Protein AF-A0A6P2HZZ7-F1 (afdb_monomer_lite)

InterPro domains:
  IPR011059 Metal-dependent hydrolase, composite domain superfamily [G3DSA:2.30.40.10] (6-55)

pLDDT: mean 70.48, std 12.74, range [28.67, 86.81]

Secondary structure (DSSP, 8-state):
--------SEEE-S--EEPS-SSS-EESEEEEETTEEEEEE-S-GGGG--THHHHHHHHHHHHTT-

Radius of gyration: 12.39 Å; chains: 1; bounding box: 36×20×28 Å

Seq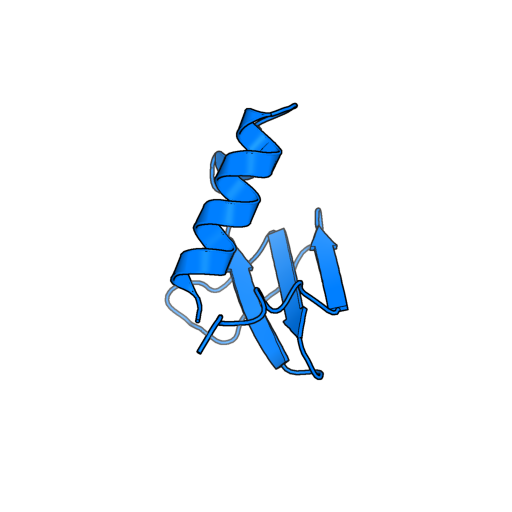uence (66 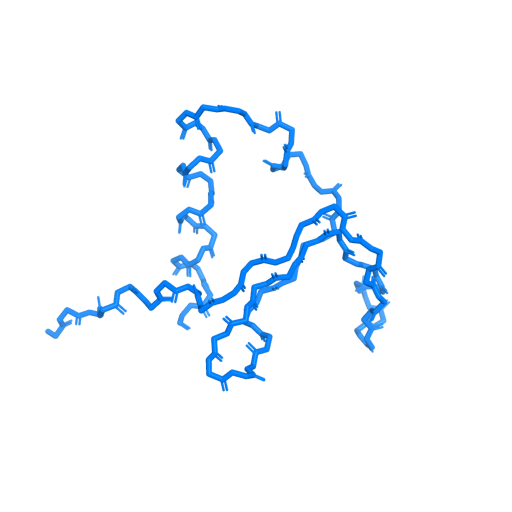aa):
MSATESQPDLILHDGRFTTLDRANPSATAVAITAGRFVAMVVANDFWNRSGAEHFMALNSFFEHLG

Organism: NCBI:txid488732

Structure (mmCIF, N/CA/C/O backbone):
data_AF-A0A6P2HZZ7-F1
#
_entry.id   AF-A0A6P2HZZ7-F1
#
loop_
_atom_site.group_PDB
_atom_site.id
_atom_site.type_symbol
_atom_site.label_atom_id
_atom_site.label_alt_id
_atom_site.label_comp_id
_atom_site.label_asym_id
_atom_site.label_entity_id
_atom_site.label_seq_id
_atom_site.pdbx_PDB_ins_code
_atom_site.Cartn_x
_atom_site.Cartn_y
_atom_site.Cartn_z
_atom_site.occupancy
_atom_site.B_iso_or_equiv
_atom_site.auth_seq_id
_atom_site.auth_comp_id
_atom_site.auth_asym_id
_atom_site.auth_atom_id
_atom_site.pdbx_PDB_model_num
ATOM 1 N N . MET A 1 1 ? -22.457 -14.833 2.535 1.00 33.09 1 MET A N 1
ATOM 2 C CA . MET A 1 1 ? -21.763 -13.698 3.172 1.00 33.09 1 MET A CA 1
ATOM 3 C C . MET A 1 1 ? -20.898 -13.097 2.084 1.00 33.09 1 MET A C 1
ATOM 5 O O . MET A 1 1 ? -19.924 -13.733 1.714 1.00 33.09 1 MET A O 1
ATOM 9 N N . SER A 1 2 ? -21.333 -12.000 1.460 1.00 28.67 2 SER A N 1
ATOM 10 C CA . SER A 1 2 ? -20.491 -11.293 0.489 1.00 28.67 2 SER A CA 1
ATOM 11 C C . SER A 1 2 ? -19.332 -10.686 1.264 1.00 28.67 2 SER A C 1
ATOM 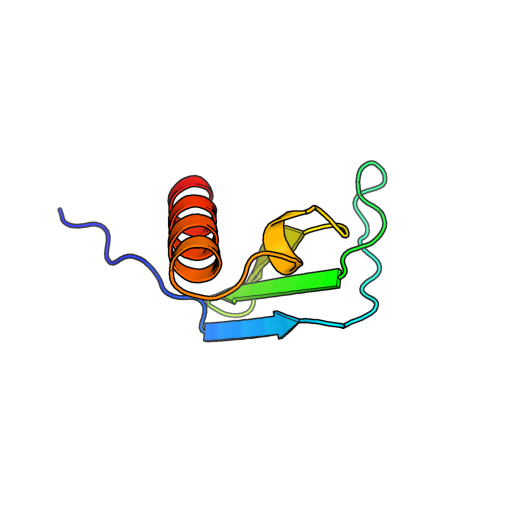13 O O . SE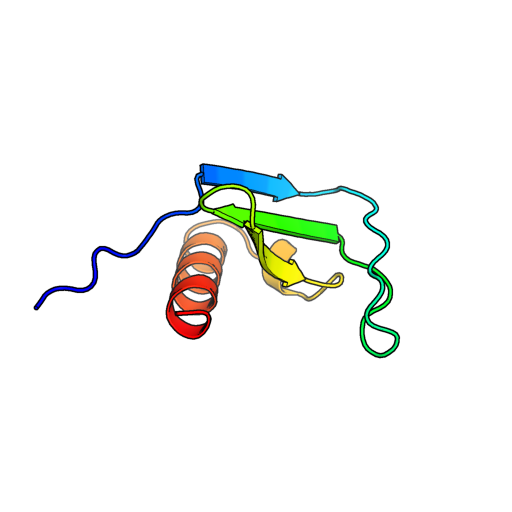R A 1 2 ? -19.580 -9.921 2.196 1.00 28.67 2 SER A O 1
ATOM 15 N N . ALA A 1 3 ? -18.099 -11.071 0.942 1.00 40.22 3 ALA A N 1
ATOM 16 C CA . ALA A 1 3 ? -16.951 -10.284 1.355 1.00 40.22 3 ALA A CA 1
ATOM 17 C C . ALA A 1 3 ? -17.148 -8.908 0.717 1.00 40.22 3 ALA A C 1
ATOM 19 O O . ALA A 1 3 ? -17.263 -8.799 -0.502 1.00 40.22 3 ALA A O 1
ATOM 20 N N . THR A 1 4 ? -17.326 -7.872 1.528 1.00 45.22 4 THR A N 1
ATOM 21 C CA . THR A 1 4 ? -17.153 -6.512 1.036 1.00 45.22 4 THR A CA 1
ATOM 22 C C . THR A 1 4 ? -15.698 -6.466 0.592 1.00 45.22 4 THR A C 1
ATOM 24 O O . THR A 1 4 ? -14.832 -6.574 1.458 1.00 45.22 4 THR A O 1
ATOM 27 N N . GLU A 1 5 ? -15.427 -6.424 -0.716 1.00 54.75 5 GLU A N 1
ATOM 28 C CA . GLU A 1 5 ? -14.084 -6.156 -1.239 1.00 54.75 5 GLU A CA 1
ATOM 29 C C . GLU A 1 5 ? -13.599 -4.898 -0.512 1.00 54.75 5 GLU A C 1
ATOM 31 O O . GLU A 1 5 ? -14.130 -3.804 -0.726 1.00 54.75 5 GLU A O 1
ATOM 36 N N . SER A 1 6 ? -12.712 -5.054 0.473 1.00 61.94 6 SER A N 1
ATOM 37 C CA . SER A 1 6 ? -12.315 -3.937 1.321 1.00 61.94 6 SER A CA 1
ATOM 38 C C . SER A 1 6 ? -11.335 -3.108 0.515 1.00 61.94 6 SER A C 1
ATOM 40 O O . SER A 1 6 ? -10.125 -3.320 0.584 1.00 61.94 6 SER A O 1
ATOM 42 N N . GLN A 1 7 ? -11.868 -2.185 -0.284 1.00 70.31 7 GLN A N 1
ATOM 43 C CA . GLN A 1 7 ? -11.064 -1.234 -1.032 1.00 70.31 7 GLN A CA 1
ATOM 44 C C . GLN A 1 7 ? -10.082 -0.551 -0.062 1.00 70.31 7 GLN A C 1
ATOM 46 O O . GLN A 1 7 ? -10.483 -0.189 1.049 1.00 70.31 7 GLN A O 1
ATOM 51 N N . PRO A 1 8 ? -8.801 -0.398 -0.434 1.00 73.88 8 PRO A N 1
ATOM 52 C CA . PRO A 1 8 ? -7.839 0.273 0.428 1.00 73.88 8 PRO A CA 1
ATOM 53 C C . PRO A 1 8 ? -8.262 1.719 0.694 1.00 73.88 8 PRO A C 1
ATOM 55 O O . PRO A 1 8 ? -8.690 2.429 -0.218 1.00 73.88 8 PRO A O 1
ATOM 58 N N . ASP A 1 9 ? -8.073 2.169 1.933 1.00 82.19 9 ASP A N 1
ATOM 59 C CA . ASP A 1 9 ? -8.350 3.549 2.343 1.00 82.19 9 ASP A CA 1
ATOM 60 C C . ASP A 1 9 ? -7.358 4.533 1.701 1.00 82.19 9 ASP A C 1
ATOM 62 O O . ASP A 1 9 ? -7.680 5.695 1.451 1.00 82.19 9 ASP A O 1
ATOM 66 N N . LEU A 1 10 ? -6.125 4.072 1.451 1.00 80.50 10 LEU A N 1
ATOM 67 C CA . LEU A 1 10 ? -5.048 4.866 0.869 1.00 80.50 10 LEU A CA 1
ATOM 68 C C . LEU A 1 10 ? -4.113 3.996 0.025 1.00 80.50 10 LEU A C 1
ATOM 70 O O . LEU A 1 10 ? -3.602 2.975 0.487 1.00 80.50 10 LEU A O 1
ATOM 74 N N . ILE A 1 11 ? -3.831 4.463 -1.191 1.00 84.56 11 ILE A N 1
ATOM 75 C CA . ILE A 1 11 ? -2.794 3.919 -2.068 1.00 84.56 11 ILE A CA 1
ATOM 76 C C . ILE A 1 11 ? -1.716 4.988 -2.235 1.00 84.56 11 ILE A C 1
ATOM 78 O O . ILE A 1 11 ? -2.006 6.105 -2.661 1.00 84.56 11 ILE A O 1
ATOM 82 N N . LEU A 1 12 ? -0.470 4.641 -1.914 1.00 84.06 12 LEU A N 1
ATOM 83 C CA . LEU A 1 12 ? 0.697 5.460 -2.232 1.00 84.06 12 LEU A CA 1
ATOM 84 C C . LEU A 1 12 ? 1.499 4.756 -3.323 1.00 84.06 12 LEU A C 1
ATOM 86 O O . LEU A 1 12 ? 1.867 3.594 -3.155 1.00 84.06 12 LEU A O 1
ATOM 90 N N . HIS A 1 13 ? 1.786 5.461 -4.412 1.00 84.31 13 HIS A N 1
ATOM 91 C CA . HIS A 1 13 ? 2.542 4.954 -5.557 1.00 84.31 13 HIS A CA 1
ATOM 92 C C . HIS A 1 13 ? 3.687 5.910 -5.922 1.00 84.31 13 HIS A C 1
ATOM 94 O O . HIS A 1 13 ? 3.744 7.033 -5.418 1.00 84.31 13 HIS A O 1
ATOM 100 N N . ASP A 1 14 ? 4.631 5.428 -6.739 1.00 80.69 14 ASP A N 1
ATOM 101 C CA . ASP A 1 14 ? 5.868 6.131 -7.132 1.00 80.69 14 ASP A CA 1
ATOM 102 C C . ASP A 1 14 ? 6.747 6.587 -5.951 1.00 80.69 14 ASP A C 1
ATOM 104 O O . ASP A 1 14 ? 7.611 7.459 -6.072 1.00 80.69 14 ASP A O 1
ATOM 108 N N . GLY A 1 15 ? 6.542 5.979 -4.782 1.00 78.94 15 GLY A N 1
ATOM 109 C CA . GLY A 1 15 ? 7.303 6.268 -3.575 1.00 78.94 15 GLY A CA 1
ATOM 110 C C . GLY A 1 15 ? 8.578 5.435 -3.481 1.00 78.94 15 GLY A C 1
ATOM 111 O O . GLY A 1 15 ? 8.752 4.429 -4.166 1.00 78.94 15 GLY A O 1
ATOM 112 N N . ARG A 1 16 ? 9.481 5.825 -2.577 1.00 86.81 16 ARG A N 1
ATOM 113 C CA . ARG A 1 16 ? 10.647 5.013 -2.203 1.00 86.81 16 ARG A CA 1
ATOM 114 C C . ARG A 1 16 ? 10.467 4.508 -0.777 1.00 86.81 16 ARG A C 1
ATOM 116 O O . ARG A 1 16 ? 10.907 5.160 0.168 1.00 86.81 16 ARG A O 1
ATOM 123 N N . PHE A 1 17 ? 9.794 3.370 -0.629 1.00 85.31 17 PHE A N 1
ATOM 124 C CA . PHE A 1 17 ? 9.528 2.754 0.669 1.00 85.31 17 PHE A CA 1
ATOM 125 C C . PHE A 1 17 ? 10.612 1.730 1.009 1.00 85.31 17 PHE A C 1
ATOM 127 O O . PHE A 1 17 ? 10.972 0.904 0.172 1.00 85.31 17 PHE A O 1
ATOM 134 N N . THR A 1 18 ? 11.103 1.764 2.247 1.00 85.00 18 THR A N 1
ATOM 135 C CA . THR A 1 18 ? 11.979 0.726 2.803 1.00 85.00 18 THR A CA 1
ATOM 136 C C . THR A 1 18 ? 11.148 -0.156 3.720 1.00 85.00 18 THR A C 1
ATOM 138 O O . THR A 1 18 ? 10.484 0.360 4.620 1.00 85.00 18 THR A O 1
ATOM 141 N N . THR A 1 19 ? 11.186 -1.468 3.514 1.00 78.69 19 THR A N 1
ATOM 142 C CA . THR A 1 19 ? 10.486 -2.421 4.382 1.00 78.69 19 THR A CA 1
ATOM 143 C C . THR A 1 19 ? 11.468 -3.044 5.379 1.00 78.69 19 THR A C 1
ATOM 145 O O . THR A 1 19 ? 12.685 -3.031 5.182 1.00 78.69 19 THR A O 1
ATOM 148 N N . LEU A 1 20 ? 10.941 -3.592 6.474 1.00 83.69 20 LEU A N 1
ATOM 149 C CA . LEU A 1 20 ? 11.721 -4.400 7.419 1.00 83.69 20 LEU A CA 1
ATOM 150 C C . LEU A 1 20 ? 11.707 -5.896 7.060 1.00 83.69 20 LEU A C 1
ATOM 152 O O . LEU A 1 20 ? 12.339 -6.697 7.752 1.00 83.69 20 LEU A O 1
ATOM 156 N N . ASP A 1 21 ? 11.017 -6.272 5.979 1.00 74.94 21 ASP A N 1
ATOM 157 C CA . ASP A 1 21 ? 11.127 -7.594 5.380 1.00 74.94 21 ASP A CA 1
ATOM 158 C C . ASP A 1 21 ? 12.445 -7.665 4.603 1.00 74.94 21 ASP A C 1
ATOM 160 O O . ASP A 1 21 ? 12.649 -7.006 3.584 1.00 74.94 2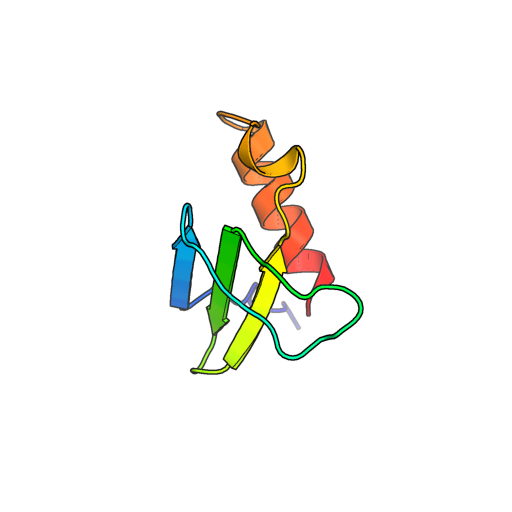1 ASP A O 1
ATOM 164 N N . ARG A 1 22 ? 13.364 -8.496 5.093 1.00 79.25 22 ARG A N 1
ATOM 165 C CA . ARG A 1 22 ? 14.685 -8.660 4.484 1.00 79.25 22 ARG A CA 1
ATOM 166 C C . ARG A 1 22 ? 14.632 -9.342 3.112 1.00 79.25 22 ARG A C 1
ATOM 168 O O . ARG A 1 22 ? 15.557 -9.139 2.331 1.00 79.25 22 ARG A O 1
ATOM 175 N N . ALA A 1 23 ? 13.598 -10.131 2.818 1.00 76.94 23 ALA A N 1
ATOM 176 C CA . ALA A 1 23 ? 13.396 -10.722 1.497 1.00 76.94 23 ALA A CA 1
ATOM 177 C C . ALA A 1 23 ? 12.886 -9.688 0.478 1.00 76.94 23 ALA A C 1
ATOM 179 O O . ALA A 1 23 ? 13.196 -9.803 -0.704 1.00 76.94 23 ALA A O 1
ATOM 180 N N . ASN A 1 24 ? 12.172 -8.653 0.939 1.00 69.56 24 ASN A N 1
ATOM 181 C CA . ASN A 1 24 ? 11.571 -7.608 0.104 1.00 69.56 24 ASN A CA 1
ATOM 182 C C . ASN A 1 24 ? 11.884 -6.201 0.650 1.00 69.56 24 ASN A C 1
ATOM 184 O O . ASN A 1 24 ? 10.971 -5.486 1.064 1.00 69.56 24 ASN A O 1
ATOM 188 N N . PRO A 1 25 ? 13.159 -5.768 0.673 1.00 81.50 25 PRO A N 1
ATOM 189 C CA . PRO A 1 25 ? 13.603 -4.602 1.447 1.00 81.50 25 PRO A CA 1
ATOM 190 C C . PRO A 1 25 ? 13.125 -3.250 0.899 1.00 81.50 25 PRO A C 1
ATOM 192 O O . PRO A 1 25 ? 13.270 -2.226 1.570 1.00 81.50 25 PRO A O 1
ATOM 195 N N . SER A 1 26 ? 12.574 -3.218 -0.312 1.00 80.94 26 SER A N 1
ATOM 196 C CA . SER A 1 26 ? 12.092 -2.006 -0.968 1.00 80.94 26 SER A CA 1
ATOM 197 C C . SER A 1 26 ? 10.705 -2.213 -1.561 1.00 80.94 26 SER A C 1
ATOM 199 O O . SER A 1 26 ? 10.379 -3.302 -2.015 1.00 80.94 26 SER A O 1
ATOM 201 N N . ALA A 1 27 ? 9.898 -1.156 -1.593 1.00 81.25 27 ALA A N 1
ATOM 202 C CA . ALA A 1 27 ? 8.629 -1.125 -2.310 1.00 81.25 27 ALA A CA 1
ATOM 203 C C . ALA A 1 27 ? 8.463 0.223 -3.023 1.00 81.25 27 ALA A C 1
ATOM 205 O O . ALA A 1 27 ? 8.925 1.259 -2.537 1.00 81.25 27 ALA A O 1
ATOM 206 N N . THR A 1 28 ? 7.811 0.205 -4.184 1.00 80.19 28 THR A N 1
ATOM 207 C CA . THR A 1 28 ? 7.467 1.414 -4.953 1.00 80.19 28 THR A CA 1
ATOM 208 C C . THR A 1 28 ? 6.020 1.840 -4.745 1.00 80.19 28 THR A C 1
ATOM 210 O O . THR A 1 28 ? 5.655 2.975 -5.047 1.00 80.19 28 THR A O 1
ATOM 213 N N . ALA A 1 29 ? 5.201 0.945 -4.191 1.00 82.81 29 ALA A N 1
ATOM 214 C CA . ALA A 1 29 ? 3.829 1.234 -3.825 1.00 82.81 29 ALA A CA 1
ATOM 215 C C . ALA A 1 29 ? 3.380 0.447 -2.593 1.00 82.81 29 ALA A C 1
ATOM 217 O O . ALA A 1 29 ? 3.836 -0.678 -2.355 1.00 82.81 29 ALA A O 1
ATOM 218 N N . VAL A 1 30 ? 2.460 1.049 -1.840 1.00 81.94 30 VAL A N 1
ATOM 219 C CA . VAL A 1 30 ? 1.843 0.468 -0.646 1.00 81.94 30 VAL A CA 1
ATOM 220 C C . VAL A 1 30 ? 0.351 0.774 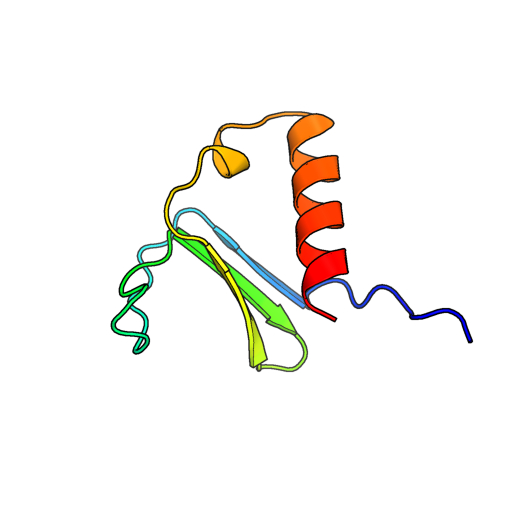-0.601 1.00 81.94 30 VAL A C 1
ATOM 222 O O . VAL A 1 30 ? -0.082 1.868 -0.970 1.00 81.94 30 VAL A O 1
ATOM 225 N N . ALA A 1 31 ? -0.424 -0.190 -0.113 1.00 84.19 31 ALA A N 1
ATOM 226 C CA . ALA A 1 31 ? -1.843 -0.022 0.165 1.00 84.19 31 ALA A CA 1
ATOM 227 C C . ALA A 1 31 ? -2.107 -0.154 1.666 1.00 84.19 31 ALA A C 1
ATOM 229 O O . ALA A 1 31 ? -1.550 -1.037 2.332 1.00 84.19 31 ALA A O 1
ATOM 230 N N . ILE A 1 32 ? -2.944 0.740 2.191 1.00 83.50 32 ILE A N 1
ATOM 231 C CA . ILE A 1 32 ? -3.250 0.842 3.615 1.00 83.50 32 ILE A CA 1
ATOM 232 C C . ILE A 1 32 ? -4.758 0.719 3.823 1.00 83.50 32 ILE A C 1
ATOM 234 O O . ILE A 1 32 ? -5.531 1.432 3.186 1.00 83.50 32 ILE A O 1
ATOM 238 N N . THR A 1 33 ? -5.141 -0.136 4.770 1.00 82.81 33 THR A N 1
ATOM 239 C CA . THR A 1 33 ? -6.528 -0.328 5.215 1.00 82.81 33 THR A CA 1
ATOM 240 C C . THR A 1 33 ? -6.560 -0.317 6.739 1.00 82.81 33 THR A C 1
ATOM 242 O O . THR A 1 33 ? -5.771 -1.012 7.383 1.00 82.81 33 THR A O 1
ATOM 245 N N . ALA A 1 34 ? -7.423 0.499 7.341 1.00 82.69 34 ALA A N 1
ATOM 246 C CA . ALA A 1 34 ? -7.548 0.680 8.789 1.00 82.69 34 ALA A CA 1
ATOM 247 C C . ALA A 1 34 ? -6.198 0.938 9.499 1.00 82.69 34 ALA A C 1
ATOM 249 O O . ALA A 1 34 ? -5.938 0.440 10.598 1.00 82.69 34 ALA A O 1
ATOM 250 N N . GLY A 1 35 ? -5.302 1.688 8.845 1.00 81.94 35 GLY A N 1
ATOM 251 C CA . GLY A 1 35 ? -3.963 2.003 9.358 1.00 81.94 35 GLY A CA 1
ATOM 252 C C . GLY A 1 35 ? -2.957 0.845 9.306 1.00 81.94 35 GLY A C 1
ATOM 253 O O . GLY A 1 35 ? -1.875 0.957 9.882 1.00 81.94 35 GLY A O 1
ATOM 254 N N . ARG A 1 36 ? -3.284 -0.262 8.628 1.00 78.62 36 ARG A N 1
ATOM 255 C CA . ARG A 1 36 ? -2.390 -1.407 8.409 1.00 78.62 36 ARG A CA 1
ATOM 256 C C . ARG A 1 36 ? -1.959 -1.483 6.952 1.00 78.62 36 ARG A C 1
ATOM 258 O O . ARG A 1 36 ? -2.778 -1.322 6.054 1.00 78.62 36 ARG A O 1
ATOM 265 N N . PHE A 1 37 ? -0.681 -1.776 6.728 1.00 77.38 37 PHE A N 1
ATOM 266 C CA . PHE A 1 37 ? -0.173 -2.121 5.404 1.00 77.38 37 PHE A CA 1
ATOM 267 C C . PHE A 1 37 ? -0.706 -3.501 5.029 1.00 77.38 37 PHE A C 1
ATOM 269 O O . PHE A 1 37 ? -0.339 -4.492 5.658 1.00 77.38 37 PHE A O 1
ATOM 276 N N . VAL A 1 38 ? -1.590 -3.547 4.038 1.00 73.12 38 VAL A N 1
ATOM 277 C CA . VAL A 1 38 ? -2.192 -4.799 3.551 1.00 73.12 38 VAL A CA 1
ATOM 278 C C . VAL A 1 38 ? -1.492 -5.310 2.299 1.00 73.12 38 VAL A C 1
ATOM 280 O O . VAL A 1 38 ? -1.567 -6.492 1.992 1.00 73.12 38 VAL A O 1
ATOM 283 N N . ALA A 1 39 ? -0.757 -4.433 1.607 1.00 69.75 39 ALA A N 1
ATOM 284 C CA . ALA A 1 39 ? -0.066 -4.773 0.379 1.00 69.75 39 ALA A CA 1
ATOM 285 C C . ALA A 1 39 ? 1.194 -3.932 0.166 1.00 69.75 39 ALA A C 1
ATOM 287 O O . ALA A 1 39 ? 1.184 -2.717 0.384 1.00 69.75 39 ALA A O 1
ATOM 288 N N . MET A 1 40 ? 2.262 -4.567 -0.314 1.00 68.25 40 MET A N 1
ATOM 289 C CA . MET A 1 40 ? 3.508 -3.909 -0.710 1.00 68.25 40 MET A CA 1
ATOM 290 C C . MET A 1 40 ? 3.997 -4.527 -2.018 1.00 68.25 40 MET A C 1
ATOM 292 O O . MET A 1 40 ? 3.977 -5.749 -2.161 1.00 68.25 40 MET A O 1
ATOM 296 N N . VAL A 1 41 ? 4.437 -3.698 -2.967 1.00 66.81 41 VAL A N 1
ATOM 297 C CA . VAL A 1 41 ? 4.939 -4.172 -4.267 1.00 66.81 41 VAL A CA 1
ATOM 298 C C . VAL A 1 41 ? 6.302 -3.550 -4.560 1.00 66.81 41 VAL A C 1
ATOM 300 O O . VAL A 1 41 ? 6.461 -2.328 -4.550 1.00 66.81 41 VAL A O 1
ATOM 303 N N . VAL A 1 42 ? 7.285 -4.405 -4.843 1.00 59.00 42 VAL A N 1
ATOM 304 C CA . VAL A 1 42 ? 8.581 -4.029 -5.434 1.00 59.00 42 VAL A CA 1
ATOM 305 C C . VAL A 1 42 ? 8.369 -3.882 -6.933 1.00 59.00 42 VAL A C 1
ATOM 307 O O . VAL A 1 42 ? 7.678 -4.736 -7.471 1.00 59.00 42 VAL A O 1
ATOM 310 N N . ALA A 1 43 ? 8.936 -2.845 -7.567 1.00 51.84 43 ALA A N 1
ATOM 311 C CA . ALA A 1 43 ? 8.934 -2.515 -9.005 1.00 51.84 43 ALA A CA 1
ATOM 312 C C . ALA A 1 43 ? 8.741 -3.704 -9.980 1.00 51.84 43 ALA A C 1
ATOM 314 O O . ALA A 1 43 ? 9.656 -4.113 -10.689 1.00 51.84 43 ALA A O 1
ATOM 315 N N . ASN A 1 44 ? 7.539 -4.264 -10.007 1.00 54.41 44 ASN A N 1
ATOM 316 C CA . ASN A 1 44 ? 7.138 -5.364 -10.858 1.00 54.41 44 ASN A CA 1
ATOM 317 C C . ASN A 1 44 ? 6.369 -4.762 -12.032 1.00 54.41 44 ASN A C 1
ATOM 319 O O . ASN A 1 44 ? 5.732 -3.714 -11.887 1.00 54.41 44 ASN A O 1
ATOM 323 N N . ASP A 1 45 ? 6.390 -5.455 -13.168 1.00 58.75 45 ASP A N 1
ATOM 324 C CA . ASP A 1 45 ? 5.778 -5.070 -14.453 1.00 58.75 45 ASP A CA 1
ATOM 325 C C . ASP A 1 45 ? 4.311 -4.591 -14.347 1.00 58.75 45 ASP A C 1
ATOM 327 O O . ASP A 1 45 ? 3.781 -3.903 -15.212 1.00 58.75 45 ASP A O 1
ATOM 331 N N . PHE A 1 46 ? 3.658 -4.923 -13.236 1.00 60.50 46 PHE A N 1
ATOM 332 C CA . PHE A 1 46 ? 2.353 -4.452 -12.794 1.00 60.50 46 PHE A CA 1
ATOM 333 C C . PHE A 1 46 ? 2.087 -2.948 -12.981 1.00 60.50 46 PHE A C 1
ATOM 335 O O . PHE A 1 46 ? 1.049 -2.598 -13.532 1.00 60.50 46 PHE A O 1
ATOM 342 N N . TRP A 1 47 ? 3.009 -2.064 -12.574 1.00 57.44 47 TRP A N 1
ATOM 343 C CA . TRP A 1 47 ? 2.810 -0.605 -12.676 1.00 57.44 47 TRP A CA 1
ATOM 344 C C . TRP A 1 47 ? 3.006 -0.057 -14.095 1.00 57.44 47 TRP A C 1
ATOM 346 O O . TRP A 1 47 ? 2.482 1.008 -14.409 1.00 57.44 47 TRP A O 1
ATOM 356 N N . ASN A 1 48 ? 3.706 -0.790 -14.969 1.00 65.44 48 ASN A N 1
ATOM 357 C CA . ASN A 1 48 ? 3.835 -0.426 -16.385 1.00 65.44 48 ASN A CA 1
ATOM 358 C C . ASN A 1 48 ? 2.554 -0.709 -17.183 1.00 65.44 48 ASN A C 1
ATOM 360 O O . ASN A 1 48 ? 2.425 -0.265 -18.327 1.00 65.44 48 ASN A O 1
ATOM 364 N N . ARG A 1 49 ? 1.597 -1.439 -16.601 1.00 66.75 49 ARG A N 1
ATOM 365 C CA . ARG A 1 49 ? 0.303 -1.693 -17.232 1.00 66.75 49 ARG A CA 1
ATOM 366 C C . ARG A 1 49 ? -0.528 -0.419 -17.199 1.00 66.75 49 ARG A C 1
ATOM 368 O O . ARG A 1 49 ? -0.540 0.322 -16.217 1.00 66.75 49 ARG A O 1
ATOM 375 N N . SER A 1 50 ? -1.251 -0.169 -18.281 1.00 71.94 50 SER A N 1
ATOM 376 C CA . SER A 1 50 ? -2.133 0.990 -18.411 1.00 71.94 50 SER A CA 1
ATOM 377 C C . SER A 1 50 ? -3.534 0.557 -18.833 1.00 71.94 50 SER A C 1
ATOM 379 O O . SER A 1 50 ? -3.747 -0.555 -19.319 1.00 71.94 50 SER A O 1
ATOM 381 N N . GLY A 1 51 ? -4.516 1.427 -18.599 1.00 73.94 51 GLY A N 1
ATOM 382 C CA . GLY A 1 51 ? -5.908 1.157 -18.948 1.00 73.94 51 GLY A CA 1
ATOM 383 C C . GLY A 1 51 ? -6.513 -0.009 -18.161 1.00 73.94 51 GLY A C 1
ATOM 384 O O . GLY A 1 51 ? -6.238 -0.192 -16.976 1.00 73.94 51 GLY A O 1
ATOM 385 N N . ALA A 1 52 ? -7.366 -0.794 -18.820 1.00 72.19 52 ALA A N 1
ATOM 386 C CA . ALA A 1 52 ? -8.116 -1.876 -18.182 1.00 72.19 52 ALA A CA 1
ATOM 387 C C . ALA A 1 52 ? -7.213 -2.962 -17.570 1.00 72.19 52 ALA A C 1
ATOM 389 O O . ALA A 1 52 ? -7.570 -3.552 -16.556 1.00 72.19 52 ALA A O 1
ATOM 390 N N . GLU A 1 53 ? -6.028 -3.200 -18.136 1.00 72.75 53 GLU A N 1
ATOM 391 C CA . GLU A 1 53 ? -5.089 -4.200 -17.617 1.00 72.75 53 GLU A CA 1
ATOM 392 C C . GLU A 1 53 ? -4.513 -3.809 -16.259 1.00 72.75 53 GLU A C 1
ATOM 394 O O . GLU A 1 53 ? -4.339 -4.671 -15.401 1.00 72.75 53 GLU A O 1
ATOM 399 N N . HIS A 1 54 ? -4.257 -2.514 -16.056 1.00 70.38 54 HIS A N 1
ATOM 400 C CA . HIS A 1 54 ? -3.837 -1.989 -14.761 1.00 70.38 54 HIS A CA 1
ATOM 401 C C . HIS A 1 54 ? -4.932 -2.237 -13.729 1.00 70.38 54 HIS A C 1
ATOM 403 O O . HIS A 1 54 ? -4.672 -2.817 -12.681 1.00 70.38 54 HIS A O 1
ATOM 409 N N . PHE A 1 55 ? -6.167 -1.844 -14.049 1.00 63.88 55 PHE A N 1
ATOM 410 C CA . PHE A 1 55 ? -7.303 -1.984 -13.142 1.00 63.88 55 PHE A CA 1
ATOM 411 C C . PHE A 1 55 ? -7.567 -3.449 -12.767 1.00 63.88 55 PHE A C 1
ATOM 413 O O . PHE A 1 55 ? -7.719 -3.771 -11.593 1.00 63.88 55 PHE A O 1
ATOM 420 N N . MET A 1 56 ? -7.556 -4.354 -13.749 1.00 70.62 56 MET A N 1
ATOM 421 C CA . MET A 1 56 ? -7.783 -5.784 -13.518 1.00 70.62 56 MET A CA 1
ATOM 422 C C . MET A 1 56 ? -6.655 -6.426 -12.708 1.00 70.62 56 MET A C 1
ATOM 424 O O . MET A 1 56 ? -6.924 -7.235 -11.821 1.00 70.62 56 MET A O 1
ATOM 428 N N . ALA A 1 57 ? -5.398 -6.060 -12.980 1.00 70.06 57 ALA A N 1
ATOM 429 C CA . ALA A 1 57 ? -4.263 -6.536 -12.199 1.00 70.06 57 ALA A CA 1
ATOM 430 C C . ALA A 1 57 ? -4.336 -6.017 -10.753 1.00 70.06 57 ALA A C 1
ATOM 432 O O . ALA A 1 57 ? -4.127 -6.789 -9.819 1.00 70.06 57 ALA A O 1
ATOM 433 N N . LEU A 1 58 ? -4.712 -4.745 -10.574 1.00 68.25 58 LEU A N 1
ATOM 434 C CA . LEU A 1 58 ? -4.916 -4.109 -9.275 1.00 68.25 58 LEU A CA 1
ATOM 435 C C . LEU A 1 58 ? -5.999 -4.799 -8.450 1.00 68.25 58 LEU A C 1
ATOM 437 O O . LEU A 1 58 ? -5.725 -5.210 -7.325 1.00 68.25 58 LEU A O 1
ATOM 441 N N . ASN A 1 59 ? -7.180 -5.011 -9.026 1.00 62.38 59 ASN A N 1
ATOM 442 C CA . ASN A 1 59 ? -8.251 -5.734 -8.346 1.00 62.38 59 ASN A CA 1
ATOM 443 C C . ASN A 1 59 ? -7.848 -7.176 -8.022 1.00 62.38 59 ASN A C 1
ATOM 445 O O . ASN A 1 59 ? -7.982 -7.602 -6.881 1.00 62.38 59 ASN A O 1
ATOM 449 N N . SER A 1 60 ? -7.273 -7.912 -8.978 1.00 69.12 60 SER A N 1
ATOM 450 C CA . SER A 1 60 ? -6.849 -9.300 -8.745 1.00 69.12 60 SER A CA 1
ATOM 451 C C . SER A 1 60 ? -5.769 -9.433 -7.667 1.00 69.12 60 SER A C 1
ATOM 453 O O . SER A 1 60 ? -5.661 -10.487 -7.042 1.00 69.12 60 SER A O 1
ATOM 455 N N . PHE A 1 61 ? -4.944 -8.404 -7.477 1.00 67.00 61 PHE A N 1
ATOM 456 C CA . PHE A 1 61 ? -3.941 -8.365 -6.422 1.00 67.00 61 PHE A CA 1
ATOM 457 C C . PHE A 1 61 ? -4.580 -8.173 -5.042 1.00 67.00 61 PHE A C 1
ATOM 459 O O . PHE A 1 61 ? -4.223 -8.894 -4.112 1.00 67.00 61 PHE A O 1
ATOM 466 N N . PHE A 1 62 ? -5.555 -7.268 -4.915 1.00 65.81 62 PHE A N 1
ATOM 467 C CA . PHE A 1 62 ? -6.289 -7.068 -3.661 1.00 65.81 62 PHE A CA 1
ATOM 468 C C . PHE A 1 62 ? -7.149 -8.277 -3.276 1.00 65.81 62 PHE A C 1
ATOM 470 O O . PHE A 1 62 ? -7.146 -8.661 -2.110 1.00 65.81 62 PHE A O 1
ATOM 477 N N . GLU A 1 63 ? -7.769 -8.949 -4.248 1.00 66.00 63 GLU A N 1
ATOM 478 C CA . GLU A 1 63 ? -8.499 -10.209 -4.033 1.00 66.00 63 GLU A CA 1
ATOM 479 C C . GLU A 1 63 ? -7.635 -11.309 -3.392 1.00 66.00 63 GLU A C 1
ATOM 481 O O . GLU A 1 63 ? -8.130 -12.151 -2.647 1.00 66.00 63 GLU A O 1
ATOM 486 N N . HIS A 1 64 ? -6.326 -11.322 -3.665 1.00 61.94 64 HIS A N 1
ATOM 487 C CA . HIS A 1 64 ? -5.416 -12.336 -3.127 1.00 61.94 64 HIS A CA 1
ATOM 488 C C . HIS A 1 64 ? -4.922 -12.038 -1.706 1.00 61.94 64 HIS A C 1
ATOM 490 O O . HIS A 1 64 ? -4.304 -12.907 -1.089 1.00 61.94 64 HIS A O 1
ATOM 496 N N . LEU A 1 65 ? -5.145 -10.821 -1.202 1.00 58.56 65 LEU A N 1
ATOM 497 C CA . LEU A 1 65 ? -4.594 -10.368 0.076 1.00 58.56 65 LEU A CA 1
ATOM 498 C C . LEU A 1 65 ? -5.547 -10.537 1.266 1.00 58.56 65 LEU A C 1
ATOM 500 O O . LEU A 1 65 ? -5.047 -10.599 2.388 1.00 58.56 65 LEU A O 1
ATOM 504 N N . GLY A 1 66 ? -6.848 -10.750 1.024 1.00 51.25 66 GLY A N 1
ATOM 505 C CA . GLY A 1 66 ? -7.833 -11.131 2.048 1.00 51.25 66 GLY A CA 1
ATOM 506 C C . GLY A 1 66 ? -8.353 -9.982 2.904 1.00 51.25 66 GLY A C 1
ATOM 507 O O . GLY A 1 66 ? -7.554 -9.369 3.645 1.00 51.25 66 GLY A O 1
#

Foldseek 3Di:
DDDPLQAFPDKDACDWDADPPPVCGTFRIFTHHPNDTQDGHHPDCLVVDDDPSNVVSVSVVSVVSD